Protein AF-A0A060CI10-F1 (afdb_monomer)

Radius of gyration: 18.68 Å; Cα contacts (8 Å, |Δi|>4): 222; chains: 1; bounding box: 33×31×60 Å

InterPro domains:
  IPR000601 PKD domain [PF18911] (5-64)
  IPR000601 PKD domain [PS50093] (1-64)
  IPR013783 Immunoglobulin-like fold [G3DSA:2.60.40.10] (1-65)
  IPR022409 PKD/Chitinase domain [SM00089] (1-67)
  IPR035986 PKD domain superfamily [SSF49299] (7-65)

Solvent-accessible surface area (backbone atoms only — not comparable to full-atom values): 6019 Å² total; per-residue (Å²): 66,41,41,38,67,64,55,49,50,89,89,70,46,72,65,48,47,43,34,40,49,58,80,83,50,72,47,61,61,72,61,45,71,53,81,80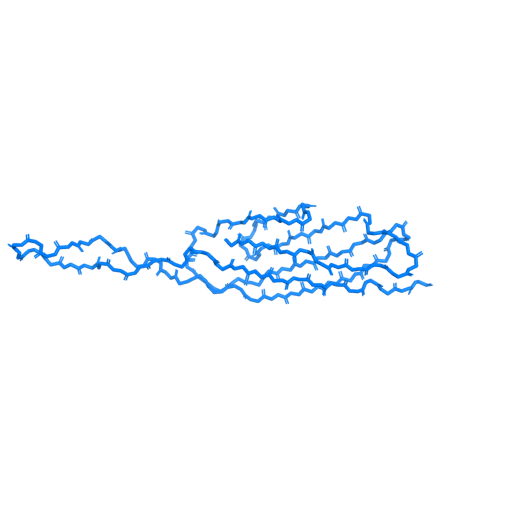,92,62,59,47,75,26,56,27,36,41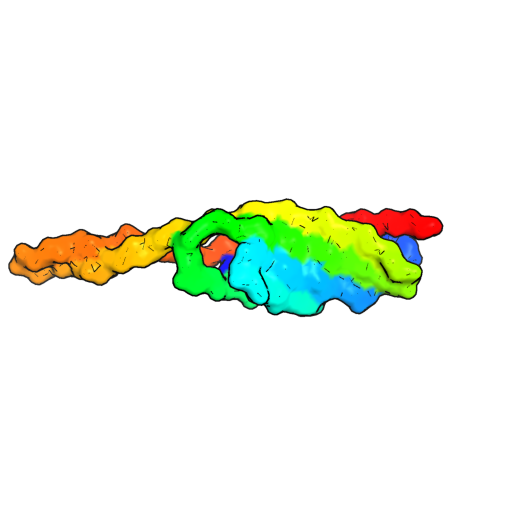,38,40,28,37,73,89,66,45,69,39,73,46,71,52,78,46,75,39,61,60,54,51,69,45,75,34,72,57,79,91,76,52,85,55,46,53,71,58,65,82,81,72,55,71,48,82,44,64,43,72,48,67,89,132

Structure (mmCIF, N/CA/C/O backbone):
data_AF-A0A060CI10-F1
#
_entry.id   AF-A0A060CI10-F1
#
loop_
_atom_site.group_PDB
_atom_site.id
_atom_site.type_symbol
_atom_site.label_atom_id
_atom_site.label_alt_id
_atom_site.label_comp_id
_atom_site.label_asym_id
_atom_site.label_entity_id
_atom_site.label_seq_id
_atom_site.pdbx_PDB_ins_code
_atom_site.Cartn_x
_atom_site.Cartn_y
_atom_site.Cartn_z
_atom_site.occupancy
_atom_site.B_iso_or_equiv
_atom_site.auth_seq_id
_atom_site.auth_comp_id
_atom_site.auth_asym_id
_atom_site.auth_atom_id
_atom_site.pdbx_PDB_model_num
ATOM 1 N N . ALA A 1 1 ? -3.081 6.410 9.248 1.00 75.19 1 ALA A N 1
ATOM 2 C CA . ALA A 1 1 ? -1.983 5.448 9.051 1.00 75.19 1 ALA A CA 1
ATOM 3 C C . ALA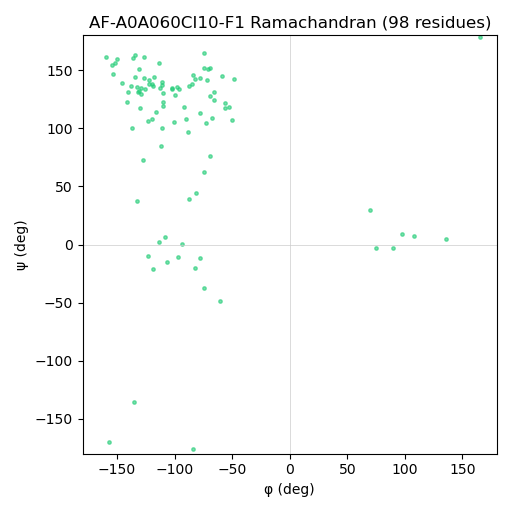 A 1 1 ? -1.073 5.973 7.952 1.00 75.19 1 ALA A C 1
ATOM 5 O O . ALA A 1 1 ? -1.559 6.691 7.082 1.00 75.19 1 ALA A O 1
ATOM 6 N N . SER A 1 2 ? 0.212 5.638 8.010 1.00 81.81 2 SER A N 1
ATOM 7 C CA . SER A 1 2 ? 1.194 5.989 6.977 1.00 81.81 2 SER A CA 1
ATOM 8 C C . SER A 1 2 ? 1.769 4.711 6.383 1.00 81.81 2 SER A C 1
ATOM 10 O O . SER A 1 2 ? 2.084 3.780 7.127 1.00 81.81 2 SER A O 1
ATOM 12 N N . PHE A 1 3 ? 1.900 4.664 5.063 1.00 84.69 3 PHE A N 1
ATOM 13 C CA . PHE A 1 3 ? 2.293 3.460 4.341 1.00 84.69 3 PHE A CA 1
ATOM 14 C C . PHE A 1 3 ? 3.583 3.704 3.570 1.00 84.69 3 PHE A C 1
ATOM 16 O O . PHE A 1 3 ? 3.773 4.758 2.961 1.00 84.69 3 PHE A O 1
ATOM 23 N N . THR A 1 4 ? 4.478 2.723 3.597 1.00 83.25 4 THR A N 1
ATOM 24 C CA . THR A 1 4 ? 5.766 2.798 2.911 1.00 83.25 4 THR A CA 1
ATOM 25 C C . THR A 1 4 ? 5.863 1.675 1.889 1.00 83.25 4 THR A C 1
ATOM 27 O O . THR A 1 4 ? 6.031 0.522 2.281 1.00 83.25 4 THR A O 1
ATOM 30 N N . ASP A 1 5 ? 5.773 2.022 0.602 1.00 85.94 5 ASP A N 1
ATOM 31 C CA . ASP A 1 5 ? 6.272 1.203 -0.504 1.00 85.94 5 ASP A CA 1
ATOM 32 C C . ASP A 1 5 ? 7.805 1.097 -0.443 1.00 85.94 5 ASP A C 1
ATOM 34 O O . ASP A 1 5 ? 8.507 2.111 -0.415 1.00 85.94 5 ASP A O 1
ATOM 38 N N . GLY A 1 6 ? 8.294 -0.137 -0.410 1.00 83.50 6 GLY A N 1
ATOM 39 C CA . GLY A 1 6 ? 9.674 -0.551 -0.651 1.00 83.50 6 GLY A CA 1
ATOM 40 C C . GLY A 1 6 ? 9.704 -1.735 -1.618 1.00 83.50 6 GLY A C 1
ATOM 41 O O . GLY A 1 6 ? 10.439 -2.698 -1.396 1.00 83.50 6 GLY A O 1
ATOM 42 N N . SER A 1 7 ? 8.817 -1.720 -2.613 1.00 86.88 7 SER A N 1
ATOM 43 C CA . SER A 1 7 ? 8.732 -2.734 -3.663 1.00 86.88 7 SER A CA 1
ATOM 44 C C . SER A 1 7 ? 9.868 -2.572 -4.664 1.00 86.88 7 SER A C 1
ATOM 46 O O . SER A 1 7 ? 10.371 -1.467 -4.881 1.00 86.88 7 SER A O 1
ATOM 48 N N . THR A 1 8 ? 10.259 -3.680 -5.281 1.00 85.81 8 THR A N 1
ATOM 49 C CA . THR A 1 8 ? 11.371 -3.732 -6.230 1.00 85.81 8 THR A CA 1
ATOM 50 C C . THR A 1 8 ? 10.992 -4.528 -7.461 1.00 85.81 8 THR A C 1
ATOM 52 O O . THR A 1 8 ? 10.322 -5.554 -7.366 1.00 85.81 8 THR A O 1
ATOM 55 N N . ASP A 1 9 ? 11.513 -4.062 -8.581 1.00 87.44 9 ASP A N 1
ATOM 56 C CA . ASP A 1 9 ? 11.583 -4.755 -9.856 1.00 87.44 9 ASP A CA 1
ATOM 57 C C . ASP A 1 9 ? 13.070 -5.080 -10.101 1.00 87.44 9 ASP A C 1
ATOM 59 O O . ASP A 1 9 ? 13.936 -4.288 -9.708 1.00 87.44 9 ASP A O 1
ATOM 63 N N . SER A 1 10 ? 13.374 -6.269 -10.627 1.00 83.44 10 SER A N 1
ATOM 64 C CA . SER A 1 10 ? 14.750 -6.759 -10.789 1.00 83.44 10 SER A CA 1
ATOM 65 C C . SER A 1 10 ? 15.242 -6.752 -12.239 1.00 83.44 10 SER A C 1
ATOM 67 O O . SER A 1 10 ? 16.453 -6.884 -12.446 1.00 83.44 10 SER A O 1
ATOM 69 N N . ASP A 1 11 ? 14.349 -6.617 -13.215 1.00 85.19 11 ASP A N 1
ATOM 70 C CA . ASP A 1 11 ? 14.635 -6.553 -14.650 1.00 85.19 11 ASP A CA 1
ATOM 71 C C . ASP A 1 11 ? 14.187 -5.236 -15.297 1.00 85.19 11 ASP A C 1
ATOM 73 O O . ASP A 1 11 ? 14.764 -4.842 -16.313 1.00 85.19 11 ASP A O 1
ATOM 77 N N . GLY A 1 12 ? 13.258 -4.509 -14.674 1.00 88.12 12 GLY A N 1
ATOM 78 C CA . GLY A 1 12 ? 12.726 -3.249 -15.180 1.00 88.12 12 GLY A CA 1
ATOM 79 C C . GLY A 1 12 ? 12.612 -2.134 -14.136 1.00 88.12 12 GLY A C 1
ATOM 80 O O . GLY A 1 12 ? 13.534 -1.809 -13.379 1.00 88.12 12 GLY A O 1
ATOM 81 N N . SER A 1 13 ? 11.466 -1.464 -14.171 1.00 92.25 13 SER A N 1
ATOM 82 C CA . SER A 1 13 ? 11.082 -0.351 -13.321 1.00 92.25 13 SER A CA 1
ATOM 83 C C . SER A 1 13 ? 9.582 -0.374 -13.018 1.00 92.25 13 SER A C 1
ATOM 85 O O . SER A 1 13 ? 8.738 -0.562 -13.893 1.00 92.25 13 SER A O 1
ATOM 87 N N . ILE A 1 14 ? 9.225 -0.073 -11.766 1.00 93.12 14 ILE A N 1
ATOM 88 C CA . ILE A 1 14 ? 7.820 -0.007 -11.343 1.00 93.12 14 ILE A CA 1
ATOM 89 C C . ILE A 1 14 ? 7.110 1.181 -12.008 1.00 93.12 14 ILE A C 1
ATOM 91 O O . ILE A 1 14 ? 7.305 2.332 -11.596 1.00 93.12 14 ILE A O 1
ATOM 95 N N . ALA A 1 15 ? 6.218 0.889 -12.955 1.00 95.50 15 ALA A N 1
ATOM 96 C CA . ALA A 1 15 ? 5.408 1.867 -13.669 1.00 95.50 15 ALA A CA 1
ATOM 97 C C . ALA A 1 15 ? 4.257 2.434 -12.822 1.00 95.50 15 ALA A C 1
ATOM 99 O O . ALA A 1 15 ? 3.955 3.625 -12.924 1.00 95.50 15 ALA A O 1
ATOM 100 N N . SER A 1 16 ? 3.605 1.626 -11.973 1.00 95.81 16 SER A N 1
ATOM 101 C CA . SER A 1 16 ? 2.477 2.105 -11.160 1.00 95.81 16 SER A CA 1
ATOM 102 C C . SER A 1 16 ? 2.306 1.400 -9.809 1.00 95.81 16 SER A C 1
ATOM 104 O O . SER A 1 16 ? 2.809 0.300 -9.578 1.00 95.81 16 SER A O 1
ATOM 106 N N . ARG A 1 17 ? 1.590 2.074 -8.898 1.00 95.81 17 ARG A N 1
ATOM 107 C CA . ARG A 1 17 ? 1.095 1.531 -7.627 1.00 95.81 17 ARG A CA 1
ATOM 108 C C . ARG A 1 17 ? -0.406 1.772 -7.532 1.00 95.81 17 ARG A C 1
ATOM 110 O O . ARG A 1 17 ? -0.873 2.851 -7.898 1.00 95.81 17 ARG A O 1
ATOM 117 N N . SER A 1 18 ? -1.126 0.819 -6.956 1.00 97.44 18 SER A N 1
ATOM 118 C CA . SER A 1 18 ? -2.521 0.968 -6.553 1.00 97.44 18 SER A CA 1
ATOM 119 C C . SER A 1 18 ? -2.686 0.492 -5.114 1.00 97.44 18 SER A C 1
ATOM 121 O O . SER A 1 18 ? -2.445 -0.674 -4.802 1.00 97.44 18 SER A O 1
ATOM 123 N N . TRP A 1 19 ? -3.073 1.409 -4.235 1.00 96.12 19 TRP A N 1
ATOM 124 C CA . TRP A 1 19 ? -3.445 1.131 -2.856 1.00 96.12 19 TRP A CA 1
ATOM 125 C C . TRP A 1 19 ? -4.964 1.085 -2.738 1.00 96.12 19 TRP A C 1
ATOM 127 O O . TRP A 1 19 ? -5.632 2.054 -3.102 1.00 96.12 19 TRP A O 1
ATOM 137 N N . ASP A 1 20 ? -5.480 0.015 -2.145 1.00 97.25 20 ASP A N 1
ATOM 138 C CA . ASP A 1 20 ? -6.816 -0.040 -1.556 1.00 97.25 20 ASP A CA 1
ATOM 139 C C . ASP A 1 20 ? -6.673 -0.115 -0.031 1.00 97.25 20 ASP A C 1
ATOM 141 O O . ASP A 1 20 ? -5.888 -0.913 0.490 1.00 97.25 20 ASP A O 1
ATOM 145 N N . PHE A 1 21 ? -7.390 0.739 0.699 1.00 90.06 21 PHE A N 1
ATOM 146 C CA . PHE A 1 21 ? -7.292 0.798 2.158 1.00 90.06 21 PHE A CA 1
ATOM 147 C C . PHE A 1 21 ? -8.331 -0.073 2.888 1.00 90.06 21 PHE A C 1
ATOM 149 O O . PHE A 1 21 ? -8.343 -0.095 4.117 1.00 90.06 21 PHE A O 1
ATOM 156 N N . GLY A 1 22 ? -9.199 -0.796 2.176 1.00 92.06 22 GLY A N 1
ATOM 157 C CA . GLY A 1 22 ? -10.229 -1.660 2.759 1.00 92.06 22 GLY A CA 1
ATOM 158 C C . GLY A 1 22 ? -11.438 -0.932 3.363 1.00 92.06 22 GLY A C 1
ATOM 159 O O . GLY A 1 22 ? -12.369 -1.593 3.819 1.00 92.06 22 GLY A O 1
ATOM 160 N N . ASP A 1 23 ? -11.457 0.406 3.372 1.00 90.31 23 ASP A N 1
ATOM 161 C CA . ASP A 1 23 ? -12.610 1.244 3.749 1.00 90.31 23 ASP A CA 1
ATOM 162 C C . ASP A 1 23 ? -13.255 1.967 2.548 1.00 90.31 23 ASP A C 1
ATOM 164 O O . ASP A 1 23 ? -14.147 2.797 2.728 1.00 90.31 23 ASP A O 1
ATOM 168 N N . GLY A 1 24 ? -12.808 1.654 1.327 1.00 96.00 24 GLY A N 1
ATOM 169 C CA . GLY A 1 24 ? -13.199 2.324 0.084 1.00 96.00 24 GLY A CA 1
ATOM 170 C C . GLY A 1 24 ? -12.320 3.523 -0.297 1.00 96.00 24 GLY A C 1
ATOM 171 O O . GLY A 1 24 ? -12.521 4.104 -1.363 1.00 96.00 24 GLY A O 1
ATOM 172 N N . GLY A 1 25 ? -11.342 3.901 0.536 1.00 93.31 25 GLY A N 1
ATOM 173 C CA . GLY A 1 25 ? -10.289 4.840 0.154 1.00 93.31 25 GLY A CA 1
ATOM 174 C C . GLY A 1 25 ? -9.206 4.172 -0.701 1.00 93.31 25 GLY A C 1
ATOM 175 O O . GLY A 1 25 ? -8.816 3.035 -0.438 1.00 93.31 25 GLY A O 1
ATOM 176 N N . THR A 1 26 ? -8.668 4.902 -1.682 1.00 97.50 26 THR A N 1
ATOM 177 C CA . THR A 1 26 ? -7.591 4.426 -2.568 1.00 97.50 26 THR A CA 1
ATOM 178 C C . THR A 1 26 ? -6.479 5.465 -2.750 1.00 97.50 26 THR A C 1
ATOM 180 O O . THR A 1 26 ? -6.651 6.649 -2.445 1.00 97.50 26 THR A O 1
ATOM 183 N N . SER A 1 27 ? -5.308 5.042 -3.238 1.00 95.69 27 SER A N 1
ATOM 184 C CA . SER A 1 27 ? -4.218 5.955 -3.618 1.00 95.69 27 SER A CA 1
ATOM 185 C C . SER A 1 27 ? -3.289 5.359 -4.676 1.00 95.69 27 SER A C 1
ATOM 187 O O . SER A 1 27 ? -3.120 4.149 -4.746 1.00 95.69 27 SER A O 1
ATOM 189 N N . THR A 1 28 ? -2.622 6.209 -5.456 1.00 97.19 28 THR A N 1
ATOM 190 C CA . THR A 1 28 ? -1.559 5.820 -6.405 1.00 97.19 28 THR A CA 1
ATOM 191 C C . THR A 1 28 ? -0.176 6.355 -6.015 1.00 97.19 28 THR A C 1
ATOM 193 O O . THR A 1 28 ? 0.803 6.148 -6.730 1.00 97.19 28 THR A O 1
ATOM 196 N N . ALA A 1 29 ? -0.066 7.049 -4.877 1.00 95.31 29 ALA A N 1
ATOM 197 C CA . ALA A 1 29 ? 1.211 7.561 -4.389 1.00 95.31 29 ALA A CA 1
ATOM 198 C C . ALA A 1 29 ? 2.125 6.425 -3.894 1.00 95.31 29 ALA A C 1
ATOM 200 O O . ALA A 1 29 ? 1.655 5.420 -3.365 1.00 95.31 29 ALA A O 1
ATOM 201 N N . THR A 1 30 ? 3.443 6.616 -3.988 1.00 91.88 30 THR A N 1
ATOM 202 C CA . THR A 1 30 ? 4.448 5.670 -3.471 1.00 91.88 30 THR A CA 1
ATOM 203 C C . THR A 1 30 ? 4.310 5.470 -1.958 1.00 91.88 30 THR A C 1
ATOM 205 O O . THR A 1 30 ? 4.238 4.347 -1.470 1.00 91.88 30 THR A O 1
ATOM 208 N N . ASN A 1 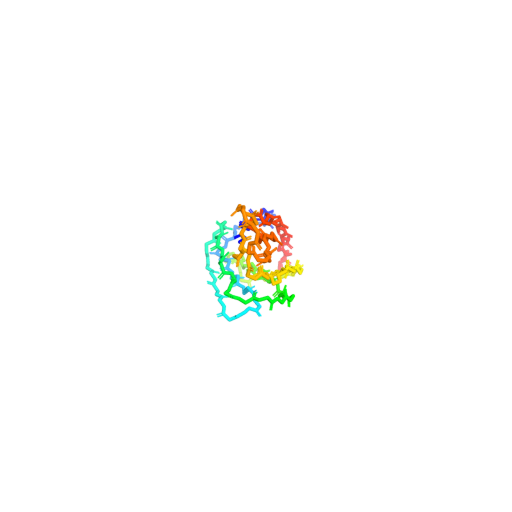31 ? 4.216 6.556 -1.186 1.00 90.00 31 ASN A N 1
ATOM 209 C CA . ASN A 1 31 ? 4.174 6.501 0.279 1.00 90.00 31 ASN A CA 1
ATOM 210 C C . ASN A 1 31 ? 2.957 7.280 0.818 1.00 90.00 31 ASN A C 1
ATOM 212 O O . ASN A 1 31 ? 3.115 8.400 1.312 1.00 90.00 31 ASN A O 1
ATOM 216 N N . PRO A 1 32 ? 1.725 6.760 0.662 1.00 90.12 32 PRO A N 1
ATOM 217 C CA . PRO A 1 32 ? 0.524 7.497 1.023 1.00 90.12 32 PRO A CA 1
ATOM 218 C C . PRO A 1 32 ? 0.316 7.565 2.540 1.00 90.12 32 PRO A C 1
ATOM 220 O O . PRO A 1 32 ? 0.847 6.777 3.328 1.00 90.12 32 PRO A O 1
ATOM 223 N N . SER A 1 33 ? -0.562 8.478 2.947 1.00 86.38 33 SER A N 1
ATOM 224 C CA . SER A 1 33 ? -1.186 8.458 4.269 1.00 86.38 33 SER A CA 1
ATOM 225 C C . SER A 1 33 ? -2.700 8.412 4.109 1.00 86.38 33 SER A C 1
ATOM 227 O O . SER A 1 33 ? -3.235 9.083 3.229 1.00 86.38 33 SER A O 1
ATOM 229 N N . HIS A 1 34 ? -3.379 7.652 4.967 1.00 84.19 34 HIS A N 1
ATOM 230 C CA . HIS A 1 34 ? -4.840 7.525 4.968 1.00 84.19 34 HIS A CA 1
ATOM 231 C C . HIS A 1 34 ? -5.421 7.716 6.368 1.00 84.19 34 HIS A C 1
ATOM 233 O O . HIS A 1 34 ? -4.767 7.403 7.371 1.00 84.19 34 HIS A O 1
ATOM 239 N N . THR A 1 35 ? -6.658 8.202 6.448 1.00 85.25 35 THR A N 1
ATOM 240 C CA . THR A 1 35 ? -7.382 8.409 7.708 1.00 85.25 35 THR A CA 1
ATOM 241 C C . THR A 1 35 ? -8.692 7.636 7.694 1.00 85.25 35 THR A C 1
ATOM 243 O O . THR A 1 35 ? -9.655 8.053 7.062 1.00 85.25 35 THR A O 1
ATOM 246 N N . TYR A 1 36 ? -8.732 6.546 8.458 1.00 80.88 36 TYR A N 1
ATOM 247 C CA . TYR A 1 36 ? -9.953 5.790 8.715 1.00 80.88 36 TYR A CA 1
ATOM 248 C C . TYR A 1 36 ? -10.905 6.599 9.597 1.00 80.88 36 TYR A C 1
ATOM 250 O O . TYR A 1 36 ? -10.514 7.087 10.660 1.00 80.88 36 TYR A O 1
ATOM 258 N N . SER A 1 37 ? -12.153 6.734 9.154 1.00 83.31 37 SER A N 1
ATOM 259 C CA . SER A 1 37 ? -13.202 7.483 9.859 1.00 83.31 37 SER A CA 1
ATOM 260 C C . SER A 1 37 ? -13.891 6.683 10.967 1.00 83.31 37 SER A C 1
ATOM 262 O O . SER A 1 37 ? -14.504 7.269 11.857 1.00 83.31 37 SER A O 1
ATOM 264 N N . GLN A 1 38 ? -13.803 5.352 10.916 1.00 80.62 38 GLN A N 1
ATOM 265 C CA . GLN A 1 38 ? -14.532 4.433 11.784 1.00 80.62 38 GLN A CA 1
ATOM 266 C C . GLN A 1 38 ? -13.591 3.445 12.482 1.00 80.62 38 GLN A C 1
ATOM 268 O O . GLN A 1 38 ? -12.443 3.240 12.087 1.00 80.62 38 GLN A O 1
ATOM 273 N N . ALA A 1 39 ? -14.104 2.843 13.553 1.00 81.38 39 ALA A N 1
ATOM 274 C CA . ALA A 1 39 ? -13.488 1.694 14.195 1.00 81.38 39 ALA A CA 1
ATOM 275 C C . ALA A 1 39 ? -13.654 0.451 13.314 1.00 81.38 39 ALA A C 1
ATOM 277 O O . ALA A 1 39 ? -14.731 0.233 12.760 1.00 81.38 39 ALA A O 1
ATOM 278 N N . GLY A 1 40 ? -12.638 -0.404 13.251 1.00 81.75 40 GLY A N 1
ATOM 279 C CA . GLY A 1 40 ? -12.717 -1.647 12.492 1.00 81.75 40 GLY A CA 1
ATOM 280 C C . GLY A 1 40 ? -11.361 -2.292 12.252 1.00 81.75 40 GLY A C 1
ATOM 281 O O . GLY A 1 40 ? -10.320 -1.759 12.632 1.00 81.75 40 GLY A O 1
ATOM 282 N N . THR A 1 41 ? -11.380 -3.445 11.593 1.00 83.50 41 THR A N 1
ATOM 283 C CA . THR A 1 41 ? -10.184 -4.043 10.997 1.00 83.50 41 THR A CA 1
ATOM 284 C C . THR A 1 41 ? -10.329 -3.954 9.489 1.00 83.50 41 THR A C 1
ATOM 286 O O . THR A 1 41 ? -11.303 -4.456 8.935 1.00 83.50 41 THR A O 1
ATOM 289 N N . TYR A 1 42 ? -9.356 -3.317 8.849 1.00 82.31 42 TYR A N 1
ATOM 290 C CA . TYR A 1 42 ? -9.320 -3.065 7.416 1.00 82.31 42 TYR A CA 1
ATOM 291 C C . TYR A 1 42 ? -8.188 -3.875 6.785 1.00 82.31 42 TYR A C 1
ATOM 293 O O . TYR A 1 42 ? -7.078 -3.910 7.322 1.00 82.31 42 TYR A O 1
ATOM 301 N N . THR A 1 43 ? -8.453 -4.527 5.656 1.00 89.69 43 THR A N 1
ATOM 302 C CA . THR A 1 43 ? -7.411 -5.182 4.858 1.00 89.69 43 THR A CA 1
ATOM 303 C C . THR A 1 43 ? -6.885 -4.169 3.858 1.00 89.69 43 THR A C 1
ATOM 305 O O . THR A 1 43 ? -7.578 -3.832 2.907 1.00 89.69 43 THR A O 1
ATOM 308 N N . VAL A 1 44 ? -5.666 -3.684 4.079 1.00 88.00 44 VAL A N 1
ATOM 309 C CA . VAL A 1 44 ? -4.988 -2.784 3.146 1.00 88.00 44 VAL A CA 1
ATOM 310 C C . VAL A 1 44 ? -4.231 -3.623 2.129 1.00 88.00 44 VAL A C 1
ATOM 312 O O . VAL A 1 44 ? -3.561 -4.588 2.501 1.00 88.00 44 VAL A O 1
ATOM 315 N N . THR A 1 45 ? -4.322 -3.243 0.862 1.00 90.94 45 THR A N 1
ATOM 316 C CA . THR A 1 45 ? -3.749 -3.962 -0.276 1.00 90.94 45 THR A CA 1
ATOM 317 C C . THR A 1 45 ? -2.929 -2.999 -1.124 1.00 90.94 45 THR A C 1
ATOM 319 O O . THR A 1 45 ? -3.416 -1.932 -1.485 1.00 90.94 45 THR A O 1
ATOM 322 N N . LEU A 1 46 ? -1.688 -3.374 -1.436 1.00 90.88 46 LEU A N 1
ATOM 323 C CA . LEU A 1 46 ? -0.858 -2.722 -2.446 1.00 90.88 46 LEU A CA 1
ATOM 324 C C . LEU A 1 46 ? -0.714 -3.671 -3.634 1.00 90.88 46 LEU A C 1
ATOM 326 O O . LEU A 1 46 ? -0.142 -4.749 -3.475 1.00 90.88 46 LEU A O 1
ATOM 330 N N . THR A 1 47 ? -1.169 -3.239 -4.804 1.00 94.00 47 THR A N 1
ATOM 331 C CA . THR A 1 47 ? -0.834 -3.839 -6.100 1.00 94.00 47 THR A CA 1
ATOM 332 C C . THR A 1 47 ? 0.215 -2.975 -6.790 1.00 94.00 47 THR A C 1
ATOM 334 O O . THR A 1 47 ? 0.104 -1.746 -6.820 1.00 94.00 47 THR A O 1
ATOM 337 N N . VAL A 1 48 ? 1.237 -3.618 -7.343 1.00 93.56 48 VAL A N 1
ATOM 338 C CA . VAL A 1 48 ? 2.343 -2.984 -8.069 1.00 93.56 48 VAL A CA 1
ATOM 339 C C . VAL A 1 48 ? 2.331 -3.484 -9.509 1.00 93.56 48 VAL A C 1
ATOM 341 O O . VAL A 1 48 ? 2.001 -4.644 -9.747 1.00 93.56 48 VAL A O 1
ATOM 344 N N . THR A 1 49 ? 2.671 -2.610 -10.458 1.00 93.75 49 THR A N 1
ATOM 345 C CA . THR A 1 49 ? 2.804 -2.951 -11.884 1.00 93.75 49 THR A CA 1
ATOM 346 C C . THR A 1 49 ? 4.117 -2.398 -12.425 1.00 93.75 49 THR A C 1
ATOM 348 O O . THR A 1 49 ? 4.407 -1.217 -12.201 1.00 93.75 49 THR A O 1
ATOM 351 N N . ASP A 1 50 ? 4.894 -3.218 -13.126 1.00 94.56 50 ASP A N 1
ATOM 352 C CA . ASP A 1 50 ? 6.122 -2.805 -13.821 1.00 94.56 50 ASP A CA 1
ATOM 353 C C . ASP A 1 50 ? 5.861 -2.207 -15.217 1.00 94.56 50 ASP A C 1
ATOM 355 O O . ASP A 1 50 ? 4.718 -1.963 -15.615 1.00 94.56 50 ASP A O 1
ATOM 359 N N . ASN A 1 51 ? 6.938 -1.891 -15.938 1.00 93.81 51 ASN A N 1
ATOM 360 C CA . ASN A 1 51 ? 6.887 -1.322 -17.283 1.00 93.81 51 ASN A CA 1
ATOM 361 C C . ASN A 1 51 ? 6.596 -2.332 -18.409 1.00 93.81 51 ASN A C 1
ATOM 363 O O . ASN A 1 51 ? 6.325 -1.887 -19.524 1.00 93.81 51 ASN A O 1
ATOM 367 N N . ASP A 1 52 ? 6.652 -3.638 -18.149 1.00 92.75 52 ASP A N 1
ATOM 368 C CA . ASP A 1 52 ? 6.277 -4.704 -19.092 1.00 92.75 52 ASP A CA 1
ATOM 369 C C . ASP A 1 52 ? 4.832 -5.195 -18.856 1.00 92.75 52 ASP A C 1
ATOM 371 O O . ASP A 1 52 ? 4.227 -5.849 -19.707 1.00 92.75 52 ASP A O 1
ATOM 375 N N . GLY A 1 53 ? 4.227 -4.772 -17.742 1.00 91.12 53 GLY A N 1
ATOM 376 C CA . GLY A 1 53 ? 2.838 -5.008 -17.375 1.00 91.12 53 GLY A CA 1
ATOM 377 C C . GLY A 1 53 ? 2.635 -6.179 -16.416 1.00 91.12 53 GLY A C 1
ATOM 378 O O . GLY A 1 53 ? 1.479 -6.547 -16.183 1.00 91.12 53 GLY A O 1
ATOM 379 N N . ALA A 1 54 ? 3.699 -6.760 -15.849 1.00 91.19 54 ALA A N 1
ATOM 380 C CA . ALA A 1 54 ? 3.548 -7.758 -14.796 1.00 91.19 54 ALA A CA 1
ATOM 381 C C . ALA A 1 54 ? 3.025 -7.096 -13.513 1.00 91.19 54 ALA A C 1
ATOM 383 O O . ALA A 1 54 ? 3.195 -5.898 -13.266 1.00 91.19 54 ALA A O 1
ATOM 384 N N . THR A 1 55 ? 2.315 -7.879 -12.702 1.00 91.81 55 THR A N 1
ATOM 385 C CA . THR A 1 55 ? 1.660 -7.388 -11.487 1.00 91.81 55 THR A CA 1
ATOM 386 C C . THR A 1 55 ? 1.823 -8.361 -10.337 1.00 91.81 55 THR A C 1
ATOM 388 O O . THR A 1 55 ? 1.558 -9.550 -10.507 1.00 91.81 55 THR A O 1
ATOM 391 N N . ASP A 1 56 ? 2.128 -7.842 -9.151 1.00 88.94 56 ASP A N 1
ATOM 392 C CA . ASP A 1 56 ? 2.047 -8.592 -7.897 1.00 88.94 56 ASP A CA 1
ATOM 393 C C . ASP A 1 56 ? 1.392 -7.735 -6.797 1.00 88.94 56 ASP A C 1
ATOM 395 O O . ASP A 1 56 ? 1.243 -6.514 -6.926 1.00 88.94 56 ASP A O 1
ATOM 399 N N . THR A 1 57 ? 0.887 -8.384 -5.747 1.00 88.31 57 THR A N 1
ATOM 400 C CA . THR A 1 57 ? 0.032 -7.772 -4.727 1.00 88.31 57 THR A CA 1
ATOM 401 C C . THR A 1 57 ? 0.360 -8.276 -3.325 1.00 88.31 57 THR A C 1
ATOM 403 O O . THR A 1 57 ? 0.374 -9.476 -3.063 1.00 88.31 57 THR A O 1
ATOM 406 N N . LYS A 1 58 ? 0.512 -7.350 -2.371 1.00 84.94 58 LYS A N 1
ATOM 407 C CA . LYS A 1 58 ?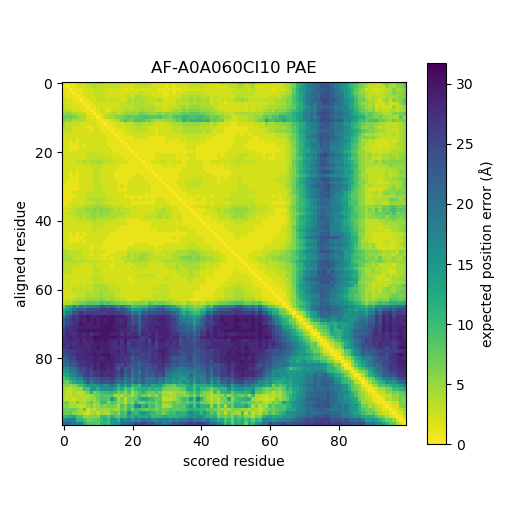 0.713 -7.665 -0.948 1.00 84.94 58 LYS A CA 1
ATOM 408 C C . LYS A 1 58 ? -0.316 -6.946 -0.083 1.00 84.94 58 LYS A C 1
ATOM 410 O O . LYS A 1 58 ? -0.502 -5.736 -0.202 1.00 84.94 58 LYS A O 1
ATOM 415 N N . SER A 1 59 ? -0.922 -7.677 0.851 1.00 84.38 59 SER A N 1
ATOM 416 C CA . SER A 1 59 ? -1.894 -7.140 1.814 1.00 84.38 59 SE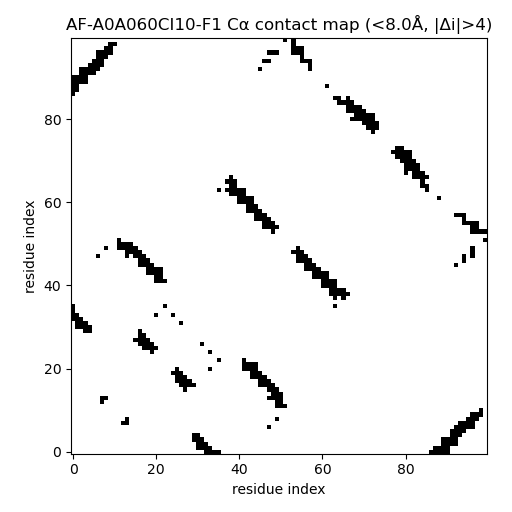R A CA 1
ATOM 417 C C . SER A 1 59 ? -1.377 -7.185 3.257 1.00 84.38 59 SER A C 1
ATOM 419 O O . SER A 1 59 ? -0.508 -7.991 3.597 1.00 84.38 59 SER A O 1
ATOM 421 N N . ALA A 1 60 ? -1.909 -6.327 4.128 1.00 79.00 60 ALA A N 1
ATOM 422 C CA . ALA A 1 60 ? -1.802 -6.460 5.583 1.00 79.00 60 ALA A CA 1
ATOM 423 C C . ALA A 1 60 ? -3.001 -5.814 6.297 1.00 79.00 60 ALA A C 1
ATOM 425 O O . ALA A 1 60 ? -3.652 -4.909 5.776 1.00 79.00 60 ALA A O 1
ATOM 426 N N . THR A 1 61 ? -3.291 -6.268 7.514 1.00 80.56 61 THR A N 1
ATOM 427 C CA . THR A 1 61 ? -4.410 -5.760 8.311 1.00 80.56 61 THR A CA 1
ATOM 428 C C . THR A 1 61 ? -4.036 -4.504 9.098 1.00 80.56 61 THR A C 1
ATOM 430 O O . THR A 1 61 ? -2.977 -4.416 9.721 1.00 80.56 61 THR A O 1
ATOM 433 N N . VAL A 1 62 ? -4.945 -3.529 9.119 1.00 79.25 62 VAL A N 1
ATOM 434 C CA . VAL A 1 62 ? -4.907 -2.370 10.014 1.00 79.25 62 VAL A CA 1
ATOM 435 C C . VAL A 1 62 ? -6.116 -2.438 10.936 1.00 79.25 62 VAL A C 1
ATOM 437 O O . VAL A 1 62 ? -7.249 -2.284 10.489 1.00 79.25 62 VAL A O 1
ATOM 440 N N . THR A 1 63 ? -5.887 -2.630 12.234 1.00 79.75 63 THR A N 1
ATOM 441 C CA . THR A 1 63 ? -6.945 -2.501 13.244 1.00 79.75 63 THR A CA 1
ATOM 442 C C . THR A 1 63 ? -6.965 -1.078 13.788 1.00 79.75 63 THR A C 1
ATOM 444 O O . THR A 1 63 ? -6.001 -0.601 14.388 1.00 79.75 63 THR A O 1
ATOM 447 N N . VAL A 1 64 ? -8.090 -0.405 13.577 1.00 77.62 64 VAL A N 1
ATOM 448 C CA . VAL A 1 64 ? -8.427 0.901 14.131 1.00 77.62 64 VAL A CA 1
ATOM 449 C C . VAL A 1 64 ? -9.353 0.651 15.309 1.00 77.62 64 VAL A C 1
ATOM 451 O O . VAL A 1 64 ? -10.523 0.303 15.141 1.00 77.62 64 VAL A O 1
ATOM 454 N N . GLY A 1 65 ? -8.825 0.808 16.522 1.00 73.06 65 GLY A N 1
ATOM 455 C CA . GLY A 1 65 ? -9.666 0.804 17.712 1.00 73.06 65 GLY A CA 1
ATOM 456 C C . GLY A 1 65 ? -10.708 1.916 17.618 1.00 73.06 65 GLY A C 1
ATOM 457 O O . GLY A 1 65 ? -10.420 2.999 17.100 1.00 73.06 65 GLY A O 1
ATOM 458 N N . SER A 1 66 ? -11.908 1.673 18.149 1.00 59.44 66 SER A N 1
ATOM 459 C CA . SER A 1 66 ? -12.819 2.784 18.407 1.00 59.44 66 SER A CA 1
ATOM 460 C C . SER A 1 66 ? -12.088 3.771 19.297 1.00 59.44 66 SER A C 1
ATOM 462 O O . SER A 1 66 ? -11.649 3.409 20.390 1.00 59.44 66 SER A O 1
ATOM 464 N N . SER A 1 67 ? -11.957 5.010 18.822 1.00 53.50 67 SER A N 1
ATOM 465 C CA . SER A 1 67 ? -11.648 6.133 19.698 1.00 53.50 67 SER A CA 1
ATOM 466 C C . SER A 1 67 ? -12.889 6.351 20.554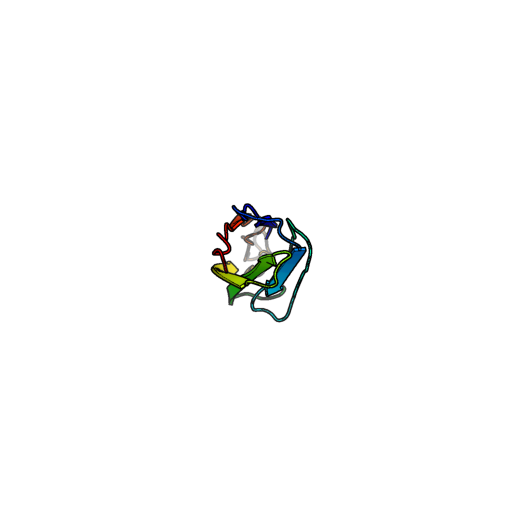 1.00 53.50 67 SER A C 1
ATOM 468 O O . SER A 1 67 ? -13.701 7.232 20.273 1.00 53.50 67 SER A O 1
ATOM 470 N N . GLY A 1 68 ? -13.079 5.472 21.546 1.00 46.75 68 GLY A N 1
ATOM 471 C CA . GLY A 1 68 ? -14.159 5.562 22.513 1.00 46.75 68 GLY A CA 1
ATOM 472 C C . GLY A 1 68 ? -14.095 6.960 23.092 1.00 46.75 68 GLY A C 1
ATOM 473 O O . GLY A 1 68 ? -13.036 7.343 23.595 1.00 46.75 68 GLY A O 1
ATOM 474 N N . SER A 1 69 ? -15.170 7.735 22.895 1.00 45.03 69 SER A N 1
ATOM 475 C CA . SER A 1 69 ? -15.128 9.189 23.045 1.00 45.03 69 SER A CA 1
ATOM 476 C C . SER A 1 69 ? -14.499 9.546 24.380 1.00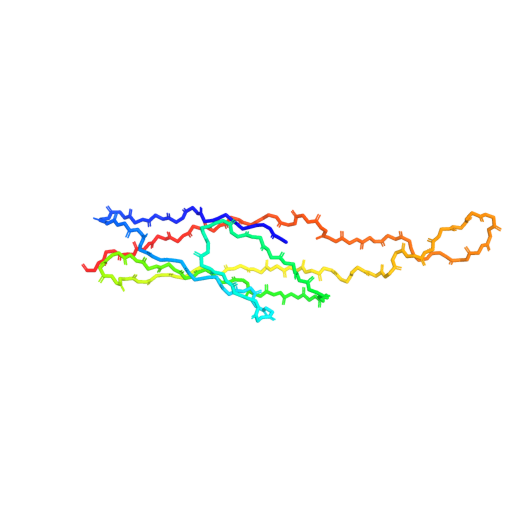 45.03 69 SER A C 1
ATOM 478 O O . SER A 1 69 ? -15.075 9.339 25.447 1.00 45.03 69 SER A O 1
ATOM 480 N N . SER A 1 70 ? -13.268 10.038 24.285 1.00 42.19 70 SER A N 1
ATOM 481 C CA . SER A 1 70 ? -12.370 10.269 25.411 1.00 42.19 70 SER A CA 1
ATOM 482 C C . SER A 1 70 ? -12.611 11.661 25.993 1.00 42.19 70 SER A C 1
ATOM 484 O O . SER A 1 70 ? -11.690 12.398 26.329 1.00 42.19 70 SER A O 1
ATOM 486 N N . GLY A 1 71 ? -13.892 12.028 26.038 1.00 41.56 71 GLY A N 1
ATOM 487 C CA . GLY A 1 71 ? -14.429 13.243 26.607 1.00 41.56 71 GLY A CA 1
ATOM 488 C C . GLY A 1 71 ? -15.239 12.933 27.854 1.00 41.56 71 GLY A C 1
ATOM 489 O O . GLY A 1 71 ? -16.465 12.865 27.813 1.00 41.56 71 GLY A O 1
ATOM 490 N N . SER A 1 72 ? -14.541 12.828 28.977 1.00 39.38 72 SER A N 1
ATOM 491 C CA . SER A 1 72 ? -14.691 13.765 30.092 1.00 39.38 72 SER A CA 1
ATOM 492 C C . SER A 1 72 ? -13.413 13.664 30.970 1.00 39.38 72 SER A C 1
ATOM 494 O O . SER A 1 72 ? -12.671 12.690 30.837 1.00 39.38 72 SER A O 1
ATOM 496 N N . VAL A 1 73 ? -13.113 14.657 31.832 1.00 41.88 73 VAL A N 1
ATOM 497 C CA . VAL A 1 73 ? -12.115 14.578 32.949 1.00 41.88 73 VAL A CA 1
ATOM 498 C C . VAL A 1 73 ? -12.689 15.036 34.321 1.00 41.88 73 VAL A C 1
ATOM 500 O O . VAL A 1 73 ? -13.397 16.037 34.374 1.00 41.88 73 VAL A O 1
ATOM 503 N N . LEU A 1 74 ? -12.443 14.291 35.424 1.00 39.59 74 LEU A N 1
ATOM 504 C CA . LEU A 1 74 ? -13.170 14.382 36.732 1.00 39.59 74 LEU A CA 1
ATOM 505 C C . LEU A 1 74 ? -12.637 15.538 37.590 1.00 39.59 74 LEU A C 1
ATOM 507 O O . LEU A 1 74 ? -12.387 15.380 38.786 1.00 39.59 74 LEU A O 1
ATOM 511 N N . GLN A 1 75 ? -12.421 16.716 37.008 1.00 34.81 75 GLN A N 1
ATOM 512 C CA . GLN A 1 75 ? -11.959 17.850 37.799 1.00 34.81 75 GLN A CA 1
ATOM 513 C C . GLN A 1 75 ? -13.131 18.350 38.656 1.00 34.81 75 GLN A C 1
ATOM 515 O O . GLN A 1 75 ? -14.077 18.949 38.155 1.00 34.81 75 GLN A O 1
ATOM 520 N N . ASN A 1 76 ? -13.082 18.032 39.954 1.00 36.75 76 ASN A N 1
ATOM 521 C CA . ASN A 1 76 ? -14.111 18.348 40.949 1.00 36.75 76 ASN A CA 1
ATOM 522 C C . ASN A 1 76 ? -15.459 17.579 40.829 1.00 36.75 76 ASN A C 1
ATOM 524 O O . ASN A 1 76 ? -16.489 18.089 41.265 1.00 36.75 76 ASN A O 1
ATOM 528 N N . GLY A 1 77 ? -15.470 16.337 40.314 1.00 42.06 77 GLY A N 1
ATOM 529 C CA . GLY A 1 77 ? -16.545 15.368 40.637 1.00 42.06 77 GLY A CA 1
ATOM 530 C C . GLY A 1 77 ? -17.602 14.994 39.574 1.00 42.06 77 GLY A C 1
ATOM 531 O O . GLY A 1 77 ? -18.521 14.253 39.908 1.00 42.06 77 GLY A O 1
ATOM 532 N N . VAL A 1 78 ? -17.487 15.419 38.309 1.00 42.38 78 VAL A N 1
ATOM 533 C CA . VAL A 1 78 ? -18.365 14.978 37.186 1.00 42.38 78 VAL A CA 1
ATOM 534 C C . VAL A 1 78 ? -17.704 13.854 36.357 1.00 42.38 78 VAL A C 1
ATOM 536 O O . VAL A 1 78 ? -16.523 13.984 36.085 1.00 42.38 78 VAL A O 1
ATOM 539 N N . ALA A 1 79 ? -18.417 12.769 35.987 1.00 34.38 79 ALA A N 1
ATOM 540 C CA . ALA A 1 79 ? -17.893 11.422 35.613 1.00 34.38 79 ALA A CA 1
ATOM 541 C C . ALA A 1 79 ? -17.385 11.198 34.163 1.00 34.38 79 ALA A C 1
ATOM 543 O O . ALA A 1 79 ? -17.917 11.787 33.223 1.00 34.38 79 ALA A O 1
ATOM 544 N N . VAL A 1 80 ? -16.301 10.404 33.988 1.00 40.16 80 VAL A N 1
ATOM 545 C CA . VAL A 1 80 ? -15.278 10.733 32.963 1.00 40.16 80 VAL A CA 1
ATOM 546 C C . VAL A 1 80 ? -14.701 9.632 32.068 1.00 40.16 80 VAL A C 1
ATOM 548 O O . VAL A 1 80 ? -13.768 8.907 32.405 1.00 40.16 80 VAL A O 1
ATOM 551 N N . THR A 1 81 ? -15.221 9.562 30.850 1.00 36.41 81 THR A N 1
ATOM 552 C CA . THR A 1 81 ? -14.815 8.621 29.802 1.00 36.41 81 THR A CA 1
ATOM 553 C C . THR A 1 81 ? -13.662 9.223 28.988 1.00 36.41 81 THR A C 1
ATOM 555 O O . THR A 1 81 ? -13.917 10.073 28.147 1.00 36.41 81 THR A O 1
ATOM 558 N N . GLY A 1 82 ? -12.396 8.884 29.295 1.00 43.69 82 GLY A N 1
ATOM 559 C CA . GLY A 1 82 ? -11.273 9.828 29.090 1.00 43.69 82 GLY A CA 1
ATOM 560 C C . GLY A 1 82 ? -10.059 9.468 28.205 1.00 43.69 82 GLY A C 1
ATOM 561 O O . GLY A 1 82 ? -9.267 10.372 27.960 1.00 43.69 82 GLY A O 1
ATOM 562 N N . LEU A 1 83 ? -9.852 8.228 27.728 1.00 34.22 83 LEU A N 1
ATOM 563 C CA . LEU A 1 83 ? -8.704 7.832 26.864 1.00 34.22 83 LEU A CA 1
ATOM 564 C C . LEU A 1 83 ? -9.058 6.608 25.977 1.00 34.22 83 LEU A C 1
ATOM 566 O O . LEU A 1 83 ? -9.767 5.729 26.460 1.00 34.22 83 LEU A O 1
ATOM 570 N N . SER A 1 84 ? -8.576 6.422 24.731 1.00 43.75 84 SER A N 1
ATOM 571 C CA . SER A 1 84 ? -7.797 7.283 23.799 1.00 43.75 84 SER A CA 1
ATOM 572 C C . SER A 1 84 ? -8.006 6.819 22.322 1.00 43.75 84 SER A C 1
ATOM 574 O O . SER A 1 84 ? -8.862 5.971 22.076 1.00 43.75 84 SER A O 1
ATOM 576 N N . GLY A 1 85 ? -7.241 7.325 21.331 1.00 39.62 85 GLY A N 1
ATOM 577 C CA . GLY A 1 85 ? -7.341 6.951 19.899 1.00 39.62 85 GLY A CA 1
ATOM 578 C C . GLY A 1 85 ? -6.006 6.626 19.194 1.00 39.62 85 GLY A C 1
ATOM 579 O O . GLY A 1 85 ? -5.028 7.363 19.324 1.00 39.62 85 GLY A O 1
ATOM 580 N N . SER A 1 86 ? -5.967 5.542 18.404 1.00 41.44 86 SER A N 1
ATOM 581 C CA . SER A 1 86 ? -4.765 4.989 17.736 1.00 41.44 86 SER A CA 1
ATOM 582 C C . SER A 1 86 ? -4.273 5.796 16.519 1.00 41.44 86 SER A C 1
ATOM 584 O O . SER A 1 86 ? -4.221 5.306 15.387 1.00 41.44 86 SER A O 1
ATOM 586 N N . LYS A 1 87 ? -3.870 7.050 16.737 1.00 43.47 87 LYS A N 1
ATOM 587 C CA . LYS A 1 87 ? -3.186 7.869 15.727 1.00 43.47 87 LYS A CA 1
ATOM 588 C C . LYS A 1 87 ? -1.712 7.439 15.640 1.00 43.47 87 LYS A C 1
ATOM 590 O O . LYS A 1 87 ? -0.967 7.676 16.581 1.00 43.47 87 LYS A O 1
ATOM 595 N N . GLY A 1 88 ? -1.281 6.847 14.518 1.00 51.38 88 GLY A N 1
ATOM 596 C CA . GLY A 1 88 ? 0.156 6.651 14.242 1.00 51.38 88 GLY A CA 1
ATOM 597 C C . GLY A 1 88 ? 0.630 5.302 13.689 1.00 51.38 88 GLY A C 1
ATOM 598 O O . GLY A 1 88 ? 1.833 5.149 13.524 1.00 51.38 88 GLY A O 1
ATOM 599 N N . GLN A 1 89 ? -0.250 4.343 13.368 1.00 55.72 89 GLN A N 1
ATOM 600 C CA . GLN A 1 89 ? 0.179 3.078 12.739 1.00 55.72 89 GLN A CA 1
ATOM 601 C C . GLN A 1 89 ? 0.965 3.348 11.435 1.00 55.72 89 GLN A C 1
ATOM 603 O O . GLN A 1 89 ? 0.404 3.905 10.481 1.00 55.72 89 GLN A O 1
ATOM 608 N N . GLN A 1 90 ? 2.240 2.946 11.403 1.00 57.66 90 GLN A N 1
ATOM 609 C CA . GLN A 1 90 ? 3.093 2.903 10.212 1.00 57.66 90 GLN A CA 1
ATOM 610 C C . GLN A 1 90 ? 3.194 1.452 9.730 1.00 57.66 90 GLN A C 1
ATOM 612 O O . GLN A 1 90 ? 3.386 0.553 10.547 1.00 57.66 90 GLN A O 1
ATOM 617 N N . LEU A 1 91 ? 3.041 1.219 8.424 1.00 65.94 91 LEU A N 1
ATOM 618 C CA . LEU A 1 91 ? 3.134 -0.118 7.834 1.00 65.94 91 LEU A CA 1
ATOM 619 C C . LEU A 1 91 ? 4.057 -0.128 6.614 1.00 65.94 91 LEU A C 1
ATOM 621 O O . LEU A 1 91 ? 3.911 0.683 5.698 1.00 65.94 91 LEU A O 1
ATOM 625 N N . ASN A 1 92 ? 4.960 -1.105 6.585 1.00 69.12 92 ASN A N 1
ATOM 626 C CA . ASN A 1 92 ? 5.881 -1.337 5.480 1.00 69.12 92 ASN A CA 1
ATOM 627 C C . ASN A 1 92 ? 5.325 -2.406 4.527 1.00 69.12 92 ASN A C 1
ATOM 629 O O . ASN A 1 92 ? 4.842 -3.473 4.933 1.00 69.12 92 ASN A O 1
ATOM 633 N N . TYR A 1 93 ? 5.398 -2.106 3.237 1.00 72.75 93 TYR A N 1
ATOM 634 C CA . TYR A 1 93 ? 5.035 -2.989 2.142 1.00 72.75 93 TYR A CA 1
ATOM 635 C C . TYR A 1 93 ? 6.250 -3.148 1.239 1.00 72.75 93 TYR A C 1
ATOM 637 O O . TYR A 1 93 ? 6.963 -2.189 0.969 1.00 72.75 93 TYR A O 1
ATOM 645 N N . SER A 1 94 ? 6.483 -4.370 0.790 1.00 69.19 94 SER A N 1
ATOM 646 C CA . SER A 1 94 ? 7.444 -4.677 -0.254 1.00 69.19 94 SER A CA 1
ATOM 647 C C . SER A 1 94 ? 6.802 -5.771 -1.088 1.00 69.19 94 SER A C 1
ATOM 649 O O . SER A 1 94 ? 6.349 -6.781 -0.540 1.00 69.19 94 SER A O 1
ATOM 651 N N . VAL A 1 95 ? 6.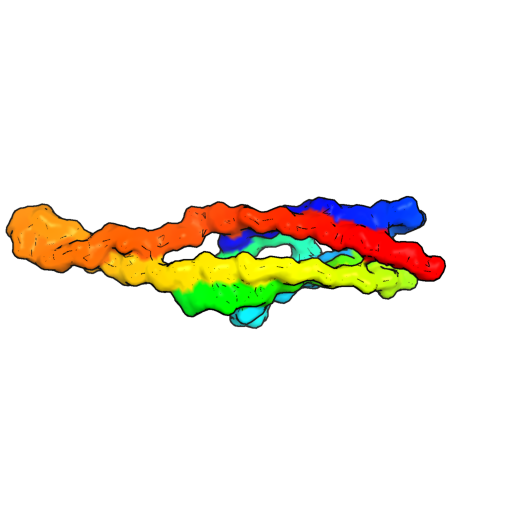661 -5.485 -2.373 1.00 73.56 95 VAL A N 1
ATOM 652 C CA . VAL A 1 95 ? 6.223 -6.395 -3.425 1.00 73.56 95 VAL A CA 1
ATOM 653 C C . VAL A 1 95 ? 7.448 -6.645 -4.300 1.00 73.56 95 VAL A C 1
ATOM 655 O O . VAL A 1 95 ? 8.199 -5.709 -4.585 1.00 73.56 95 VAL A O 1
ATOM 658 N N . VAL A 1 96 ? 7.678 -7.893 -4.698 1.00 76.00 96 VAL A N 1
ATOM 659 C CA . VAL A 1 96 ? 8.732 -8.235 -5.658 1.00 76.00 96 VAL A CA 1
ATOM 660 C C . VAL A 1 96 ? 8.011 -8.669 -6.918 1.00 76.00 96 VAL A C 1
ATOM 662 O O . VAL A 1 96 ? 7.488 -9.779 -6.967 1.00 76.00 96 VAL A O 1
ATOM 665 N N . VAL A 1 97 ? 7.924 -7.769 -7.899 1.00 70.50 97 VAL A N 1
ATOM 666 C CA . VAL A 1 97 ? 7.289 -8.112 -9.176 1.00 70.50 97 VAL A CA 1
ATOM 667 C C . VAL A 1 97 ? 8.141 -9.181 -9.881 1.00 70.50 97 VAL A C 1
ATOM 669 O O . VAL A 1 97 ? 9.369 -9.063 -9.889 1.00 70.50 97 VAL A O 1
ATOM 672 N N . PRO A 1 98 ? 7.534 -10.279 -10.364 1.00 65.31 98 PRO A N 1
ATOM 673 C CA . PRO A 1 98 ? 8.266 -11.357 -11.012 1.00 65.31 98 PRO A CA 1
ATOM 674 C C . PRO A 1 98 ? 8.510 -11.062 -12.496 1.00 65.31 98 PRO A C 1
ATOM 676 O O . PRO A 1 98 ? 7.630 -10.535 -13.171 1.00 65.31 98 PRO A O 1
ATOM 679 N N . PHE A 1 99 ? 9.659 -11.522 -12.994 1.00 70.38 99 PHE A N 1
ATOM 680 C CA . PHE A 1 99 ? 9.999 -11.585 -14.420 1.00 70.38 99 PHE A CA 1
ATOM 681 C C . PHE A 1 99 ? 8.871 -12.221 -15.262 1.00 70.38 99 PHE A C 1
ATOM 683 O O . PHE A 1 99 ? 8.266 -13.214 -14.831 1.00 70.38 99 PHE A O 1
ATOM 690 N N . LEU A 1 100 ? 8.655 -11.697 -16.475 1.00 56.03 100 LEU A N 1
ATOM 691 C CA . LEU A 1 100 ? 7.753 -12.238 -17.510 1.00 56.03 100 LEU A CA 1
ATOM 692 C C . LEU A 1 100 ? 8.442 -13.250 -18.449 1.00 56.03 100 LEU A C 1
ATOM 694 O O . LEU A 1 100 ? 9.632 -13.055 -18.786 1.00 56.03 100 LEU A O 1
#

Foldseek 3Di:
DKEAEPADEDPFAWPWKWKDFQPRDIDTDRIDDDDDPAFDKGKIKIWIATPVGFIDMDIDIDGWHPQQPQDDDQPPHDDGNHDDGPPDDYYYDYDYGDDD

Nearest PDB structures (foldseek):
  2y72-assembly2_B  TM=9.769E-01  e=1.335E-05  Hathewaya histolytica
  4l9d-assembly2_B  TM=9.565E-01  e=1.985E-05  Vibrio cholerae M66-2
  6aem-assembly2_B  TM=9.616E-01  e=2.490E-05  Vibrio anguillarum
  4tn9-assembly1_A  TM=9.632E-01  e=3.702E-05  Hathewaya histolytica
  4aqo-assembly1_A  TM=8.885E-01  e=6.522E-05  Hathewaya histolytica

Mean predicted aligned error: 9.72 Å

Sequence (100 aa):
ASFTDGSTDSDGSIASRSWDFGDGGTSTATNPSHTYSQAGTYTVTLTVTDNDGATDTKSATVTVGSSGSSGSVLQNGVAVTGLSGSKGQQLNYSVVVPFL

pLDDT: mean 75.11, std 20.1, range [34.22, 97.5]

Organism: NCBI:txid420971

Secondary structure (DSSP, 8-state):
-EEEE--B-SSS-EEEEEEE-SSS-EE-SSS-B----S-EEEEEEEEEEESS--EEEEEEEEEE----------TTS---------TT-EEEE--BPPP-